Protein AF-A0A4P5SMD7-F1 (afdb_monomer)

Structure (mmCIF, N/CA/C/O backbone):
data_AF-A0A4P5SMD7-F1
#
_entry.id   AF-A0A4P5SMD7-F1
#
loop_
_atom_site.group_PDB
_atom_site.id
_atom_site.type_symbol
_atom_site.label_atom_id
_atom_site.label_alt_id
_atom_site.label_comp_id
_atom_site.label_asym_id
_atom_site.label_entity_id
_atom_s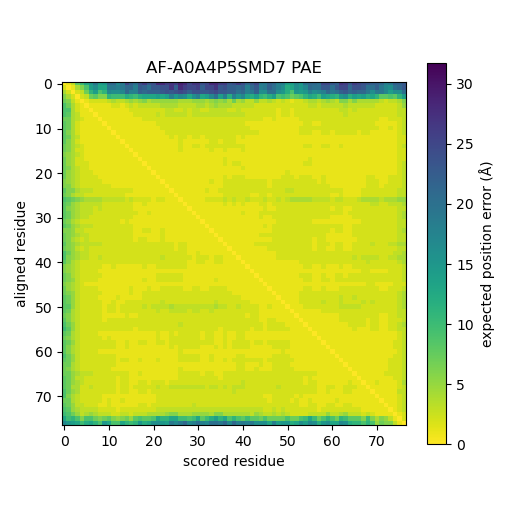ite.label_seq_id
_atom_site.pdbx_PDB_ins_code
_atom_site.Cartn_x
_atom_site.Cartn_y
_atom_site.Cartn_z
_atom_site.occupancy
_atom_site.B_iso_or_equiv
_atom_site.auth_seq_id
_atom_site.auth_comp_id
_atom_site.auth_asym_id
_atom_site.auth_atom_id
_atom_site.pdbx_PDB_model_num
ATOM 1 N N . MET A 1 1 ? 18.116 1.093 13.728 1.00 48.16 1 MET A N 1
ATOM 2 C CA . MET A 1 1 ? 16.872 0.345 14.003 1.00 48.16 1 MET A CA 1
ATOM 3 C C . MET A 1 1 ? 15.825 1.424 14.198 1.00 48.16 1 MET A C 1
ATOM 5 O O . MET A 1 1 ? 16.114 2.330 14.961 1.00 48.16 1 MET A O 1
ATOM 9 N N . TYR A 1 2 ? 14.753 1.473 13.406 1.00 53.62 2 TYR A N 1
ATOM 10 C CA . TYR A 1 2 ? 13.753 2.537 13.567 1.00 53.62 2 TYR A CA 1
ATOM 11 C C . TYR A 1 2 ? 12.863 2.159 14.756 1.00 53.62 2 TYR A C 1
ATOM 13 O O . TYR A 1 2 ? 12.124 1.186 14.661 1.00 53.62 2 TYR A O 1
ATOM 21 N N . ASP A 1 3 ? 13.013 2.879 15.869 1.00 60.53 3 ASP A N 1
ATOM 22 C CA . ASP A 1 3 ? 12.430 2.577 17.190 1.00 60.53 3 ASP A CA 1
ATOM 23 C C . ASP A 1 3 ? 10.908 2.826 17.291 1.00 60.53 3 ASP A C 1
ATOM 25 O O . ASP A 1 3 ? 10.325 2.658 18.360 1.00 60.53 3 ASP A O 1
ATOM 29 N N . ASP A 1 4 ? 10.244 3.193 16.191 1.00 79.50 4 ASP A N 1
ATOM 30 C CA . ASP A 1 4 ? 8.849 3.657 16.214 1.00 79.50 4 ASP A CA 1
ATOM 31 C C . ASP A 1 4 ? 7.804 2.551 15.975 1.00 79.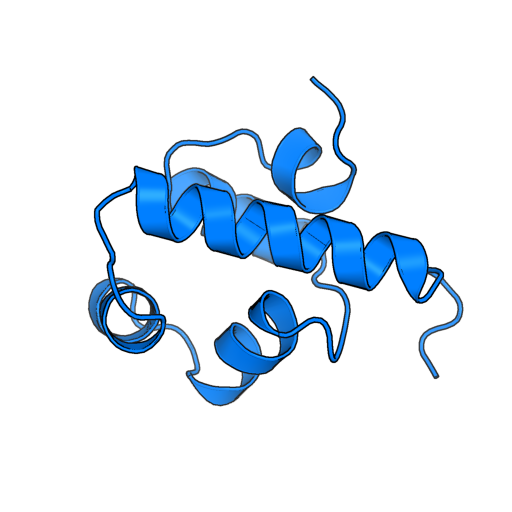50 4 ASP A C 1
ATOM 33 O O . ASP A 1 4 ? 6.640 2.727 16.328 1.00 79.50 4 ASP A O 1
ATOM 37 N N . PHE A 1 5 ? 8.191 1.417 15.375 1.00 87.50 5 PHE A N 1
ATOM 38 C CA . PHE A 1 5 ? 7.272 0.320 15.045 1.00 87.50 5 PHE A CA 1
ATOM 39 C C . PHE A 1 5 ? 7.852 -1.034 15.430 1.00 87.50 5 PHE A C 1
ATOM 41 O O . PHE A 1 5 ? 9.008 -1.358 15.145 1.00 87.50 5 PHE A O 1
ATOM 48 N N . THR A 1 6 ? 7.013 -1.871 16.025 1.00 93.81 6 THR A N 1
ATOM 49 C CA . THR A 1 6 ? 7.344 -3.263 16.307 1.00 93.81 6 THR A CA 1
ATOM 50 C C . THR A 1 6 ? 7.466 -4.065 15.011 1.00 93.81 6 THR A C 1
ATOM 52 O O . THR A 1 6 ? 6.864 -3.752 13.981 1.00 93.81 6 THR A O 1
ATOM 55 N N . HIS A 1 7 ? 8.218 -5.166 15.061 1.00 93.31 7 HIS A N 1
ATOM 56 C CA . HIS A 1 7 ? 8.310 -6.087 13.927 1.00 93.31 7 HIS A CA 1
ATOM 57 C C . HIS A 1 7 ? 6.931 -6.624 13.505 1.00 93.31 7 HIS A C 1
ATOM 59 O O . HIS A 1 7 ? 6.660 -6.783 12.318 1.00 93.31 7 HIS A O 1
ATOM 65 N N . GLU A 1 8 ? 6.040 -6.861 14.466 1.00 95.00 8 GLU A N 1
ATOM 66 C CA . GLU A 1 8 ? 4.681 -7.322 14.198 1.00 95.00 8 GLU A CA 1
ATOM 67 C C . GLU A 1 8 ? 3.868 -6.284 13.404 1.00 95.00 8 GLU A C 1
ATOM 69 O O . GLU A 1 8 ? 3.239 -6.632 12.400 1.00 95.00 8 GLU A O 1
ATOM 74 N N . GLU A 1 9 ? 3.945 -5.005 13.774 1.00 95.31 9 GLU A N 1
ATOM 75 C CA . GLU A 1 9 ? 3.290 -3.913 13.043 1.00 95.31 9 GLU A CA 1
ATOM 76 C C . GLU A 1 9 ? 3.810 -3.786 11.608 1.00 95.31 9 GLU A C 1
ATOM 78 O O . GLU A 1 9 ? 3.006 -3.659 10.678 1.00 95.31 9 GLU A O 1
ATOM 83 N N . ILE A 1 10 ? 5.129 -3.909 11.410 1.00 96.44 10 ILE A N 1
ATOM 84 C CA . ILE A 1 10 ? 5.752 -3.908 10.078 1.00 96.44 10 ILE A CA 1
ATOM 85 C C . ILE A 1 10 ? 5.207 -5.067 9.239 1.00 96.44 10 ILE A C 1
ATOM 87 O O . ILE A 1 10 ? 4.749 -4.865 8.111 1.00 96.44 10 ILE A O 1
ATOM 91 N N . MET A 1 11 ? 5.189 -6.279 9.797 1.00 97.94 11 MET A N 1
ATOM 92 C CA . MET A 1 11 ? 4.685 -7.459 9.095 1.00 97.94 11 MET A CA 1
ATOM 93 C C . MET A 1 11 ? 3.187 -7.358 8.782 1.00 97.94 11 MET A C 1
ATOM 95 O O . MET A 1 11 ? 2.740 -7.847 7.741 1.00 97.94 11 MET A O 1
ATOM 99 N N . PHE A 1 12 ? 2.383 -6.726 9.639 1.00 97.81 12 PHE A N 1
ATOM 100 C CA . PHE A 1 12 ? 0.966 -6.497 9.354 1.00 97.81 12 PHE A CA 1
ATOM 101 C C . PHE A 1 12 ? 0.740 -5.440 8.274 1.00 97.81 12 PHE A C 1
ATOM 103 O O . PHE A 1 12 ? -0.087 -5.665 7.386 1.00 97.81 12 PHE A O 1
ATOM 110 N N . ALA A 1 13 ? 1.480 -4.333 8.288 1.00 98.00 13 ALA A N 1
ATOM 111 C CA . ALA A 1 13 ? 1.412 -3.329 7.230 1.00 98.00 13 ALA A CA 1
ATOM 112 C C . ALA A 1 13 ? 1.830 -3.910 5.871 1.00 98.00 13 ALA A C 1
ATOM 114 O O . ALA A 1 13 ? 1.118 -3.734 4.881 1.00 98.00 13 ALA A O 1
ATOM 115 N N . ALA A 1 14 ? 2.904 -4.702 5.839 1.00 98.50 14 ALA A N 1
ATOM 116 C CA . ALA A 1 14 ? 3.361 -5.433 4.659 1.00 98.50 14 ALA A CA 1
ATOM 117 C C . ALA A 1 14 ? 2.277 -6.373 4.094 1.00 98.50 14 ALA A C 1
ATOM 119 O O . ALA A 1 14 ? 1.954 -6.336 2.903 1.00 98.50 14 ALA A O 1
ATOM 120 N N . LYS A 1 15 ? 1.613 -7.156 4.958 1.00 98.56 15 LYS A N 1
ATOM 121 C CA . LYS A 1 15 ? 0.483 -8.022 4.564 1.00 98.56 15 LYS A CA 1
ATOM 122 C C . LYS A 1 15 ? -0.675 -7.227 3.958 1.00 98.56 15 LYS A C 1
ATOM 124 O O . LYS A 1 15 ? -1.254 -7.662 2.959 1.00 98.56 15 LYS A O 1
ATOM 129 N N . ARG A 1 16 ? -1.023 -6.073 4.538 1.00 98.56 16 ARG A N 1
ATOM 130 C CA . ARG A 1 16 ? -2.073 -5.188 4.005 1.00 98.56 16 ARG A CA 1
ATOM 131 C C . ARG A 1 16 ? -1.680 -4.603 2.653 1.00 98.56 16 ARG A C 1
ATOM 133 O O . ARG A 1 16 ? -2.502 -4.628 1.740 1.00 98.56 16 ARG A O 1
ATOM 140 N N . LEU A 1 17 ? -0.430 -4.168 2.495 1.00 98.69 17 LEU A N 1
ATOM 141 C CA . LEU A 1 17 ? 0.100 -3.668 1.227 1.00 98.69 17 LEU A CA 1
ATOM 142 C C . LEU A 1 17 ? 0.019 -4.726 0.124 1.00 98.69 17 LEU A C 1
ATOM 144 O O . LEU A 1 17 ? -0.510 -4.453 -0.955 1.00 98.69 17 LEU A O 1
ATOM 148 N N . ARG A 1 18 ? 0.435 -5.960 0.422 1.00 98.75 18 ARG A N 1
ATOM 149 C CA . ARG A 1 18 ? 0.326 -7.085 -0.511 1.00 98.75 18 ARG A CA 1
ATOM 150 C C . ARG A 1 18 ? -1.114 -7.397 -0.887 1.00 98.75 18 ARG A C 1
ATOM 152 O O . ARG A 1 18 ? -1.419 -7.593 -2.06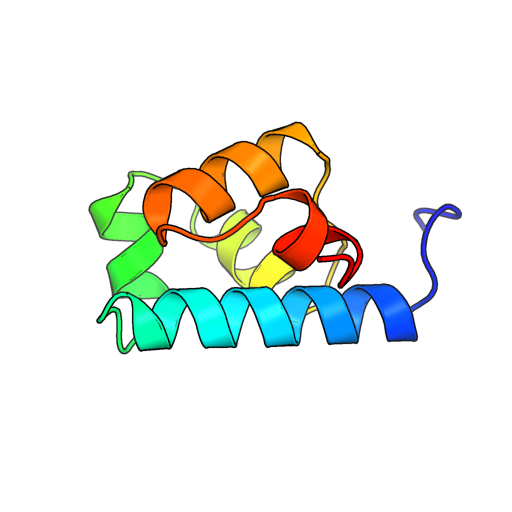3 1.00 98.75 18 ARG A O 1
ATOM 159 N N . LYS A 1 19 ? -2.014 -7.413 0.098 1.00 98.50 19 LYS A N 1
ATOM 160 C CA . LYS A 1 19 ? -3.450 -7.610 -0.131 1.00 98.50 19 LYS A CA 1
ATOM 161 C C . LYS A 1 19 ? -4.024 -6.520 -1.039 1.00 98.50 19 LYS A C 1
ATOM 163 O O . LYS A 1 19 ? -4.735 -6.844 -1.985 1.00 98.50 19 LYS A O 1
ATOM 168 N N . ALA A 1 20 ? -3.692 -5.254 -0.785 1.00 98.56 20 ALA A N 1
ATOM 169 C CA . ALA A 1 20 ? -4.137 -4.124 -1.598 1.00 98.56 20 ALA A CA 1
ATOM 170 C C . ALA A 1 20 ? -3.655 -4.247 -3.047 1.00 98.56 20 ALA A C 1
ATOM 172 O O . ALA A 1 20 ? -4.460 -4.151 -3.970 1.00 98.56 20 ALA A O 1
ATOM 173 N N . ARG A 1 21 ? -2.365 -4.554 -3.247 1.00 98.75 21 ARG A N 1
ATOM 174 C CA . ARG A 1 21 ? -1.780 -4.751 -4.578 1.00 98.75 21 ARG A CA 1
ATOM 175 C C . ARG A 1 21 ? -2.518 -5.833 -5.369 1.00 98.75 21 ARG A C 1
ATOM 177 O O . ARG A 1 21 ? -2.883 -5.610 -6.523 1.00 98.75 21 ARG A O 1
ATOM 184 N N . VAL A 1 22 ? -2.729 -6.999 -4.756 1.00 98.62 22 VAL A N 1
ATOM 185 C CA . VAL A 1 22 ? -3.398 -8.134 -5.409 1.00 98.62 22 VAL A CA 1
ATOM 186 C C . VAL A 1 22 ? -4.853 -7.797 -5.738 1.00 98.62 22 VAL A C 1
ATOM 188 O O . VAL A 1 22 ? -5.291 -8.051 -6.857 1.00 98.62 22 VAL A O 1
ATOM 191 N N . ASN A 1 23 ? -5.582 -7.164 -4.815 1.00 98.38 23 ASN A N 1
ATOM 192 C CA . ASN A 1 23 ? -6.968 -6.743 -5.041 1.00 98.38 23 ASN A CA 1
ATOM 193 C C . ASN A 1 23 ? -7.097 -5.678 -6.140 1.00 98.38 23 ASN A C 1
ATOM 195 O O . ASN A 1 23 ? -8.098 -5.653 -6.850 1.00 98.38 23 ASN A O 1
ATOM 199 N N . ALA A 1 24 ? -6.079 -4.835 -6.316 1.00 98.25 24 ALA A N 1
ATOM 200 C CA . ALA A 1 24 ? -5.993 -3.868 -7.407 1.00 98.25 24 ALA A CA 1
ATOM 201 C C . ALA A 1 24 ? -5.595 -4.497 -8.762 1.00 98.25 24 ALA A C 1
ATOM 203 O O . ALA A 1 24 ? -5.423 -3.781 -9.746 1.00 98.25 24 ALA A O 1
ATOM 204 N N . GLY A 1 25 ? -5.442 -5.826 -8.835 1.00 98.38 25 GLY A N 1
ATOM 205 C CA . GLY A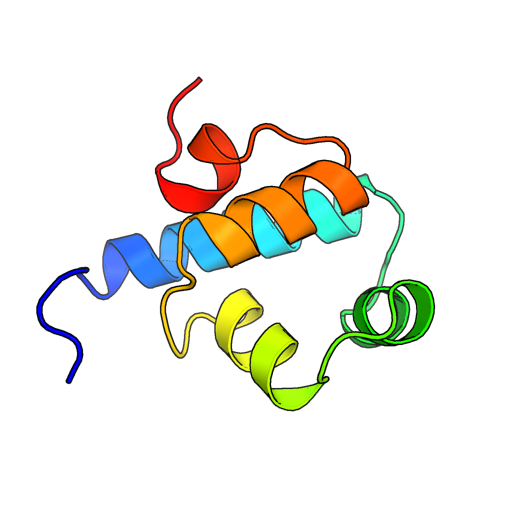 1 25 ? -5.177 -6.566 -10.073 1.00 98.38 25 GLY A CA 1
ATOM 206 C C . GLY A 1 25 ? -3.697 -6.727 -10.430 1.00 98.38 25 GLY A C 1
ATOM 207 O O . GLY A 1 25 ? -3.372 -7.287 -11.477 1.00 98.38 25 GLY A O 1
ATOM 208 N N . PHE A 1 26 ? -2.773 -6.289 -9.573 1.00 98.44 26 PHE A N 1
ATOM 209 C CA . PHE A 1 26 ? -1.340 -6.457 -9.805 1.00 98.44 26 PHE A CA 1
ATOM 210 C C . PHE A 1 26 ? -0.868 -7.779 -9.202 1.00 98.44 26 PHE A C 1
ATOM 212 O O . PHE A 1 26 ? -0.624 -7.874 -8.002 1.00 98.44 26 PHE A O 1
ATOM 219 N N . VAL A 1 27 ? -0.706 -8.811 -10.032 1.00 96.12 27 VAL A N 1
ATOM 220 C CA . VAL A 1 27 ? -0.315 -10.162 -9.577 1.00 96.12 27 VAL A CA 1
ATOM 221 C C . VAL A 1 27 ? 1.086 -10.182 -8.961 1.00 96.12 27 VAL A C 1
ATOM 223 O O . VAL A 1 27 ? 1.316 -10.852 -7.951 1.00 96.12 27 VAL A O 1
ATOM 226 N N . THR A 1 28 ? 2.015 -9.400 -9.512 1.00 98.19 28 THR A N 1
ATOM 227 C CA . THR A 1 28 ? 3.407 -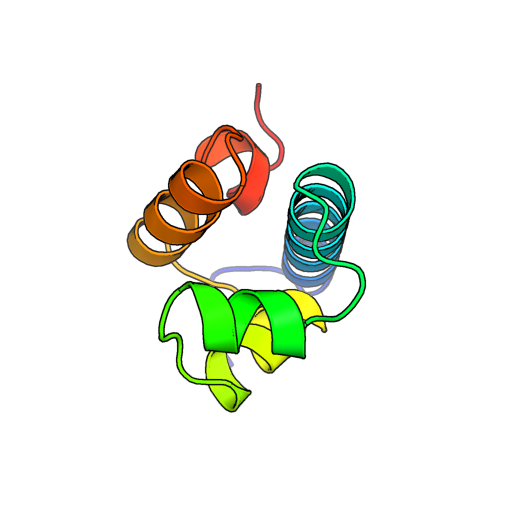9.326 -9.047 1.00 98.19 28 THR A CA 1
ATOM 228 C C . THR A 1 28 ? 3.739 -7.938 -8.486 1.00 98.19 28 THR A C 1
ATOM 230 O O . THR A 1 28 ? 3.178 -6.944 -8.958 1.00 98.19 28 THR A O 1
ATOM 233 N N . PRO A 1 29 ? 4.680 -7.832 -7.527 1.00 98.12 29 PRO A N 1
ATOM 234 C CA . PRO A 1 29 ? 5.199 -6.540 -7.070 1.00 98.12 29 PRO A CA 1
ATOM 235 C C . PRO A 1 29 ? 5.760 -5.696 -8.221 1.00 98.12 29 PRO A C 1
ATOM 237 O O . PRO A 1 29 ? 5.525 -4.492 -8.293 1.00 98.12 29 PRO A O 1
ATOM 240 N N . ALA A 1 30 ? 6.428 -6.357 -9.176 1.00 98.31 30 ALA A N 1
ATOM 241 C CA . ALA A 1 30 ? 6.971 -5.730 -10.377 1.00 98.31 30 ALA A CA 1
ATOM 242 C C . ALA A 1 30 ? 5.912 -5.042 -11.230 1.00 98.31 30 ALA A C 1
ATOM 244 O O . ALA A 1 30 ? 6.133 -3.920 -11.682 1.00 98.31 30 ALA A O 1
ATOM 245 N N . ALA A 1 31 ? 4.740 -5.659 -11.393 1.00 98.50 31 ALA A N 1
ATOM 246 C CA . ALA A 1 31 ? 3.645 -5.030 -12.118 1.00 98.50 31 ALA A CA 1
ATOM 247 C C . ALA A 1 31 ? 3.224 -3.702 -11.467 1.00 98.50 31 ALA A C 1
ATOM 249 O O . ALA A 1 31 ? 2.957 -2.739 -12.180 1.00 98.50 31 ALA A O 1
ATOM 250 N N . ALA A 1 32 ? 3.215 -3.623 -10.132 1.00 98.50 32 ALA A N 1
ATOM 251 C CA . ALA A 1 32 ? 2.861 -2.400 -9.420 1.00 98.50 32 ALA A CA 1
ATOM 252 C C . ALA A 1 32 ? 3.950 -1.324 -9.539 1.00 98.50 32 ALA A C 1
ATOM 254 O O . ALA A 1 32 ? 3.662 -0.220 -10.006 1.00 98.50 32 ALA A O 1
ATOM 255 N N . PHE A 1 33 ? 5.203 -1.625 -9.175 1.00 98.38 33 PHE A N 1
ATOM 256 C CA . PHE A 1 33 ? 6.243 -0.591 -9.190 1.00 98.38 33 PHE A CA 1
ATOM 257 C C . PHE A 1 33 ? 6.545 -0.084 -10.608 1.00 98.38 33 PHE A C 1
ATOM 259 O O . PHE A 1 33 ? 6.793 1.108 -10.772 1.00 98.38 33 PHE A O 1
ATOM 266 N N . LEU A 1 34 ? 6.443 -0.932 -11.642 1.00 98.31 34 LEU A N 1
ATOM 267 C CA . LEU A 1 34 ? 6.576 -0.496 -13.038 1.00 98.31 34 LEU A CA 1
ATOM 268 C C . LEU A 1 34 ? 5.388 0.371 -13.470 1.00 98.31 34 LEU A C 1
ATOM 270 O O . LEU A 1 34 ? 5.583 1.395 -14.121 1.00 98.31 34 LEU A O 1
ATOM 274 N N . ARG A 1 35 ? 4.155 0.004 -13.085 1.00 98.38 35 ARG A N 1
ATOM 275 C CA . ARG A 1 35 ? 2.943 0.753 -13.454 1.00 98.38 35 ARG A CA 1
ATOM 276 C C . ARG A 1 35 ? 2.904 2.156 -12.857 1.00 98.38 35 ARG A C 1
AT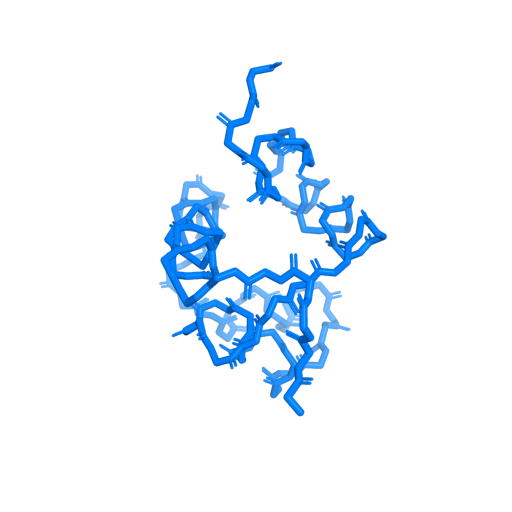OM 278 O O . ARG A 1 35 ? 2.384 3.068 -13.506 1.00 98.38 35 ARG A O 1
ATOM 285 N N . PHE A 1 36 ? 3.376 2.312 -11.624 1.00 98.19 36 PHE A N 1
ATOM 286 C CA . PHE A 1 36 ? 3.306 3.573 -10.885 1.00 98.19 36 PHE A CA 1
ATOM 287 C C . PHE A 1 36 ? 4.648 4.316 -10.801 1.00 98.19 36 PHE A C 1
ATOM 289 O O . PHE A 1 36 ? 4.715 5.369 -10.167 1.00 98.19 36 PHE A O 1
ATOM 296 N N . GLY A 1 37 ? 5.704 3.789 -11.430 1.00 98.06 37 GLY A N 1
ATOM 297 C CA . GLY A 1 37 ? 7.029 4.414 -11.457 1.00 98.06 37 GLY A CA 1
ATOM 298 C C . GLY A 1 37 ? 7.673 4.515 -10.073 1.00 98.06 37 GLY A C 1
ATOM 299 O O . GLY A 1 37 ? 8.256 5.541 -9.731 1.00 98.06 37 GLY A O 1
ATOM 300 N N . TRP A 1 38 ? 7.505 3.496 -9.232 1.00 98.25 38 TRP A N 1
ATOM 301 C CA . TRP A 1 38 ? 8.096 3.464 -7.893 1.00 98.25 38 TRP A CA 1
ATOM 302 C C . TRP A 1 38 ? 9.477 2.822 -7.916 1.00 98.25 38 TRP A C 1
ATOM 304 O O . TRP A 1 38 ? 9.752 1.950 -8.737 1.00 98.25 38 TRP A O 1
ATOM 314 N N . ASP A 1 39 ? 10.326 3.216 -6.967 1.00 98.31 39 ASP A N 1
ATOM 315 C CA . ASP A 1 39 ? 11.586 2.518 -6.740 1.00 98.31 39 ASP A CA 1
ATOM 316 C C . ASP A 1 39 ? 11.316 1.064 -6.326 1.00 98.31 39 ASP A C 1
ATOM 318 O O . ASP A 1 39 ? 10.620 0.799 -5.340 1.00 98.31 39 ASP A O 1
ATOM 322 N N . SER A 1 40 ? 11.857 0.127 -7.108 1.00 97.81 40 SER A N 1
ATOM 323 C CA . SER A 1 40 ? 11.591 -1.305 -6.949 1.00 97.81 40 SER A CA 1
ATOM 324 C C . SER A 1 40 ? 12.061 -1.831 -5.595 1.00 97.81 40 SER A C 1
ATOM 326 O O . SER A 1 40 ? 11.307 -2.519 -4.912 1.00 97.81 40 SER A O 1
ATOM 328 N N . MET A 1 41 ? 13.273 -1.459 -5.173 1.00 98.00 41 MET A N 1
ATOM 329 C CA . MET A 1 41 ? 13.875 -1.920 -3.925 1.00 98.00 41 MET A CA 1
ATOM 330 C C . MET A 1 41 ? 13.082 -1.419 -2.718 1.00 98.00 41 MET A C 1
ATOM 332 O O . MET A 1 41 ? 12.726 -2.196 -1.836 1.00 98.00 41 MET A O 1
ATOM 336 N N . THR A 1 42 ? 12.746 -0.131 -2.704 1.00 98.06 42 THR A N 1
ATOM 337 C CA . THR A 1 42 ? 11.927 0.489 -1.660 1.00 98.06 42 THR A CA 1
ATOM 338 C C . THR A 1 42 ? 10.555 -0.165 -1.557 1.00 98.06 42 THR A C 1
ATOM 340 O O . THR A 1 42 ? 10.131 -0.512 -0.457 1.00 98.06 42 THR A O 1
ATOM 343 N N . TYR A 1 43 ? 9.869 -0.359 -2.687 1.00 98.56 43 TYR A N 1
ATOM 344 C CA . TYR A 1 43 ? 8.552 -0.991 -2.697 1.00 98.56 43 TYR A CA 1
ATOM 345 C C . TYR A 1 43 ? 8.602 -2.428 -2.167 1.00 98.56 43 TYR A C 1
ATOM 347 O O . TYR A 1 43 ? 7.791 -2.793 -1.318 1.00 98.56 43 TYR A O 1
ATOM 355 N N . LEU A 1 44 ? 9.586 -3.216 -2.612 1.00 98.38 44 LEU A N 1
ATOM 356 C CA . LEU A 1 44 ? 9.779 -4.590 -2.150 1.00 98.38 44 LEU A CA 1
ATOM 357 C C . LEU A 1 44 ? 10.084 -4.645 -0.652 1.00 98.38 44 LEU A C 1
ATOM 359 O O . LEU A 1 44 ? 9.465 -5.426 0.056 1.00 98.38 44 LEU A O 1
ATOM 363 N N . GLN A 1 45 ? 10.952 -3.773 -0.131 1.00 98.25 45 GLN A N 1
ATOM 364 C CA . GLN A 1 45 ? 11.244 -3.736 1.307 1.00 98.25 45 GLN A CA 1
ATOM 365 C C . GLN A 1 45 ? 10.008 -3.428 2.163 1.00 98.25 45 GLN A C 1
ATOM 367 O O . GLN A 1 45 ? 9.890 -3.954 3.270 1.00 98.25 45 GLN A O 1
ATOM 372 N N . HIS A 1 46 ? 9.089 -2.599 1.664 1.00 98.19 46 HIS A N 1
ATOM 373 C CA . HIS A 1 46 ? 7.817 -2.323 2.335 1.00 98.19 46 HIS A CA 1
ATOM 374 C C . HIS A 1 46 ? 6.858 -3.514 2.254 1.00 98.19 46 HIS A C 1
ATOM 376 O O . HIS A 1 46 ? 6.219 -3.864 3.242 1.00 98.19 46 HIS A O 1
ATOM 382 N N . GLU A 1 47 ? 6.746 -4.142 1.083 1.00 98.12 47 GLU A N 1
ATOM 383 C CA . GLU A 1 47 ? 5.807 -5.244 0.861 1.00 98.12 47 GLU A CA 1
ATOM 384 C C . GLU A 1 47 ? 6.259 -6.570 1.495 1.00 98.12 47 GLU A C 1
ATOM 386 O O . GLU A 1 47 ? 5.420 -7.360 1.929 1.00 98.12 47 GLU A O 1
ATOM 391 N N . ASP A 1 48 ? 7.568 -6.795 1.600 1.00 97.88 48 ASP A N 1
ATOM 392 C CA . ASP A 1 48 ? 8.159 -7.968 2.250 1.00 97.88 48 ASP A CA 1
ATOM 393 C C . ASP A 1 48 ? 8.340 -7.776 3.768 1.00 97.88 48 ASP A C 1
ATOM 395 O O . ASP A 1 48 ? 8.695 -8.721 4.470 1.00 97.88 48 ASP A O 1
ATOM 399 N N . GLY A 1 49 ? 8.070 -6.576 4.296 1.00 96.88 49 GLY A N 1
ATOM 400 C CA . GLY A 1 49 ? 8.142 -6.293 5.732 1.00 96.88 49 GLY A CA 1
ATOM 401 C C . GLY A 1 49 ? 9.563 -6.143 6.280 1.00 96.88 49 GLY A C 1
ATOM 402 O O . GLY A 1 49 ? 9.795 -6.353 7.468 1.00 96.88 49 GLY A O 1
ATO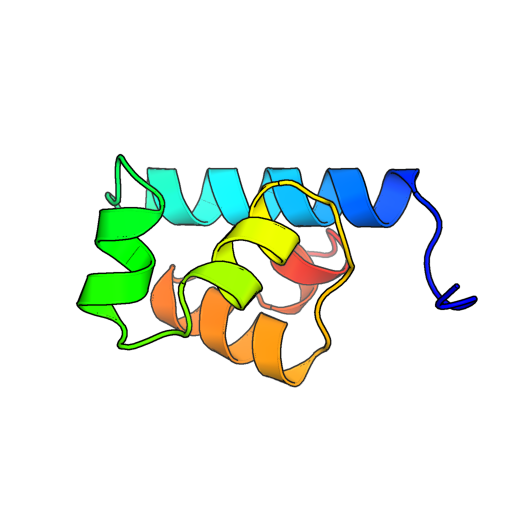M 403 N N . PHE A 1 50 ? 10.525 -5.752 5.440 1.00 96.44 50 PHE A N 1
ATOM 404 C CA . PHE A 1 50 ? 11.877 -5.402 5.894 1.00 96.44 50 PHE A CA 1
ATOM 405 C C . PHE A 1 50 ? 11.908 -4.077 6.655 1.00 96.44 50 PHE A C 1
ATOM 407 O O . PHE A 1 50 ? 12.730 -3.899 7.554 1.00 96.44 50 PHE A O 1
ATOM 414 N N . ARG A 1 51 ? 11.035 -3.134 6.286 1.00 94.44 51 ARG A N 1
ATOM 415 C CA . ARG A 1 51 ? 10.896 -1.848 6.973 1.00 94.44 51 ARG A CA 1
ATOM 416 C C . ARG A 1 51 ? 9.480 -1.300 6.858 1.00 94.44 51 ARG A C 1
ATOM 418 O O . ARG A 1 51 ? 8.765 -1.601 5.902 1.00 94.44 51 ARG A O 1
ATOM 425 N N . MET A 1 52 ? 9.119 -0.451 7.814 1.00 96.06 52 MET A N 1
ATOM 426 C CA . MET A 1 52 ? 7.885 0.326 7.757 1.00 96.06 52 MET A CA 1
ATOM 427 C C . MET A 1 52 ? 7.951 1.394 6.655 1.00 96.06 52 MET A C 1
ATOM 429 O O . MET A 1 52 ? 9.035 1.807 6.241 1.00 96.06 52 MET A O 1
ATOM 433 N N . PHE A 1 53 ? 6.786 1.866 6.221 1.00 96.56 53 PHE A N 1
ATOM 434 C CA . PHE A 1 53 ? 6.635 3.047 5.377 1.00 96.56 53 PHE A CA 1
ATOM 435 C C . PHE A 1 53 ? 5.926 4.173 6.137 1.00 96.56 53 PHE A C 1
ATOM 437 O O . PHE A 1 53 ? 5.145 3.916 7.049 1.00 96.56 53 PHE A O 1
ATOM 444 N N . ASP A 1 54 ? 6.208 5.419 5.768 1.00 95.75 54 ASP A N 1
ATOM 445 C CA . ASP A 1 54 ? 5.620 6.602 6.398 1.00 95.75 54 ASP A CA 1
ATOM 446 C C . ASP A 1 54 ? 4.203 6.916 5.881 1.00 95.75 54 ASP A C 1
ATOM 448 O O . ASP A 1 54 ? 3.660 6.259 4.986 1.00 95.75 54 ASP A O 1
ATOM 452 N N . ALA A 1 55 ? 3.578 7.945 6.460 1.00 95.94 55 ALA A N 1
ATOM 453 C CA . ALA A 1 55 ? 2.227 8.369 6.102 1.00 95.94 55 ALA A CA 1
ATOM 454 C C . ALA A 1 55 ? 2.108 8.877 4.651 1.00 95.94 55 ALA A C 1
ATOM 456 O O . ALA A 1 55 ? 1.068 8.680 4.016 1.00 95.94 55 ALA A O 1
ATOM 457 N N . GLU A 1 56 ? 3.154 9.505 4.107 1.00 97.19 56 GLU A N 1
ATOM 458 C CA . GLU A 1 56 ? 3.172 9.968 2.715 1.00 97.19 56 GLU A CA 1
ATOM 459 C C . GLU A 1 56 ? 3.189 8.779 1.748 1.00 97.19 56 GLU A C 1
ATOM 461 O O . GLU A 1 56 ? 2.391 8.698 0.809 1.00 97.19 56 GLU A O 1
ATOM 466 N N . THR A 1 57 ? 4.033 7.791 2.031 1.00 98.12 57 THR A N 1
ATOM 467 C CA . THR A 1 57 ? 4.095 6.543 1.276 1.00 98.12 57 THR A CA 1
ATOM 468 C C . THR A 1 57 ? 2.791 5.755 1.401 1.00 98.12 57 THR A C 1
ATOM 470 O O . THR A 1 57 ? 2.299 5.221 0.405 1.00 98.12 57 THR A O 1
ATOM 473 N N . ALA A 1 58 ? 2.170 5.737 2.585 1.00 98.00 58 ALA A N 1
ATOM 474 C CA . ALA A 1 58 ? 0.861 5.121 2.784 1.00 98.00 58 ALA A CA 1
ATOM 475 C C . ALA A 1 58 ? -0.225 5.788 1.928 1.00 98.00 58 ALA A C 1
ATOM 477 O O . ALA A 1 58 ? -1.041 5.094 1.323 1.00 98.00 58 ALA A O 1
ATOM 478 N N . TYR A 1 59 ? -0.219 7.121 1.827 1.00 98.06 59 TYR A N 1
ATOM 479 C CA . TYR A 1 59 ? -1.130 7.865 0.954 1.00 98.06 59 TYR A CA 1
ATOM 480 C C . TYR A 1 59 ? -0.913 7.516 -0.524 1.00 98.06 59 TYR A C 1
ATOM 482 O O . TYR A 1 59 ? -1.866 7.229 -1.249 1.00 98.06 59 TYR A O 1
ATOM 490 N N . LYS A 1 60 ? 0.349 7.459 -0.961 1.00 98.38 60 LYS A N 1
ATOM 491 C CA . LYS A 1 60 ? 0.736 7.082 -2.326 1.00 98.38 60 LYS A CA 1
ATOM 492 C C . LYS A 1 60 ? 0.263 5.676 -2.704 1.00 98.38 60 LYS A C 1
ATOM 494 O O . LYS A 1 60 ? -0.331 5.498 -3.767 1.00 98.38 60 LYS A O 1
ATOM 499 N N . TYR A 1 61 ? 0.503 4.684 -1.850 1.00 98.62 61 TYR A N 1
ATOM 500 C CA . TYR A 1 61 ? 0.057 3.308 -2.087 1.00 98.62 61 TYR A CA 1
ATOM 501 C C . TYR A 1 61 ? -1.463 3.169 -1.976 1.00 98.62 61 TYR A C 1
ATOM 503 O O . TYR A 1 61 ? -2.072 2.500 -2.808 1.00 98.62 61 TYR A O 1
ATOM 511 N N . GLY A 1 62 ? -2.079 3.837 -0.997 1.00 98.25 62 GLY A N 1
ATOM 512 C CA . GLY A 1 62 ? -3.526 3.848 -0.803 1.00 98.25 62 GLY A CA 1
ATOM 513 C C . GLY A 1 62 ? -4.269 4.357 -2.035 1.00 98.25 62 GLY A C 1
ATOM 514 O O . GLY A 1 62 ? -5.141 3.664 -2.551 1.00 98.25 62 GLY A O 1
ATOM 515 N N . ASN A 1 63 ? -3.853 5.500 -2.587 1.00 98.38 63 ASN A N 1
ATOM 516 C CA . ASN A 1 63 ? -4.431 6.042 -3.819 1.00 98.38 63 ASN A CA 1
ATOM 517 C C . ASN A 1 63 ? -4.242 5.106 -5.021 1.00 98.38 63 ASN A C 1
ATOM 519 O O . ASN A 1 63 ? -5.160 4.925 -5.816 1.00 98.38 63 ASN A O 1
ATOM 523 N N . ALA A 1 64 ? -3.061 4.502 -5.160 1.00 98.50 64 ALA A N 1
ATOM 524 C CA . ALA A 1 64 ? -2.750 3.618 -6.281 1.00 98.50 64 ALA A CA 1
ATOM 525 C C . ALA A 1 64 ? -3.566 2.316 -6.270 1.00 98.50 64 ALA A C 1
ATOM 527 O O . ALA A 1 64 ? -3.917 1.799 -7.331 1.00 98.50 64 ALA A O 1
ATOM 528 N N . PHE A 1 65 ? -3.878 1.796 -5.082 1.00 98.56 65 PHE A N 1
ATOM 529 C CA . PHE A 1 65 ? -4.634 0.555 -4.904 1.00 98.56 65 PHE A CA 1
ATOM 530 C C . PHE A 1 65 ? -6.083 0.769 -4.460 1.00 98.56 65 PHE A 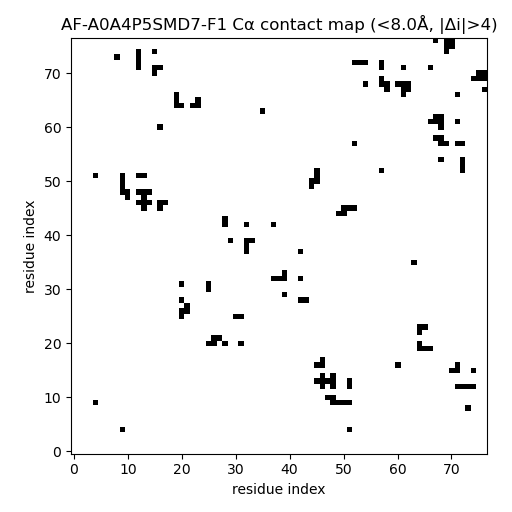C 1
ATOM 532 O O . PHE A 1 65 ? -6.779 -0.204 -4.184 1.00 98.56 65 PHE A O 1
ATOM 539 N N . ASN A 1 66 ? -6.541 2.022 -4.419 1.00 97.88 66 ASN A N 1
ATOM 540 C CA . ASN A 1 66 ? -7.885 2.414 -4.005 1.00 97.88 66 ASN A CA 1
ATOM 541 C C . ASN A 1 66 ? -8.285 1.869 -2.615 1.00 97.88 66 ASN A C 1
ATOM 543 O O . ASN A 1 66 ? -9.340 1.256 -2.447 1.00 97.88 66 ASN A O 1
ATOM 547 N N . VAL A 1 67 ? -7.422 2.075 -1.616 1.00 98.06 67 VAL A N 1
ATOM 548 C CA . VAL A 1 67 ? -7.652 1.712 -0.205 1.00 98.06 67 VAL A CA 1
ATOM 549 C C . VAL A 1 67 ? -7.296 2.873 0.728 1.00 98.06 67 VAL A C 1
ATOM 551 O O . VAL A 1 67 ? -6.488 3.735 0.383 1.00 98.06 67 VAL A O 1
ATOM 554 N N . SER A 1 68 ? -7.871 2.891 1.935 1.00 97.88 68 SER A N 1
ATOM 555 C CA . SER A 1 68 ? -7.534 3.895 2.955 1.00 97.88 68 SER A CA 1
ATOM 556 C C . SER A 1 68 ? -6.053 3.817 3.339 1.00 97.88 68 SER A C 1
ATOM 558 O O . SER A 1 68 ? -5.517 2.734 3.595 1.00 97.88 68 SER A O 1
ATOM 560 N N . ARG A 1 69 ? -5.390 4.977 3.420 1.00 96.56 69 ARG A N 1
ATOM 561 C CA . ARG A 1 69 ? -3.999 5.075 3.893 1.00 96.56 69 ARG A CA 1
ATOM 562 C C . ARG A 1 69 ? -3.870 4.650 5.360 1.00 96.56 69 ARG A C 1
ATOM 564 O O . ARG A 1 69 ? -2.877 4.029 5.725 1.00 96.56 69 ARG A O 1
ATOM 571 N N . ASP A 1 70 ? -4.881 4.953 6.176 1.00 96.25 70 ASP A N 1
ATOM 572 C CA . ASP A 1 70 ? -4.882 4.671 7.614 1.00 96.25 70 ASP A CA 1
ATOM 573 C C . ASP A 1 70 ? -5.103 3.172 7.844 1.00 96.25 70 ASP A C 1
ATOM 575 O O . ASP A 1 70 ? -4.441 2.559 8.685 1.00 96.25 70 ASP A O 1
ATOM 579 N N . TRP A 1 71 ? -5.935 2.550 7.003 1.00 97.50 71 TRP A N 1
ATOM 580 C CA . TRP A 1 71 ? -6.046 1.098 6.938 1.00 97.50 71 TRP A CA 1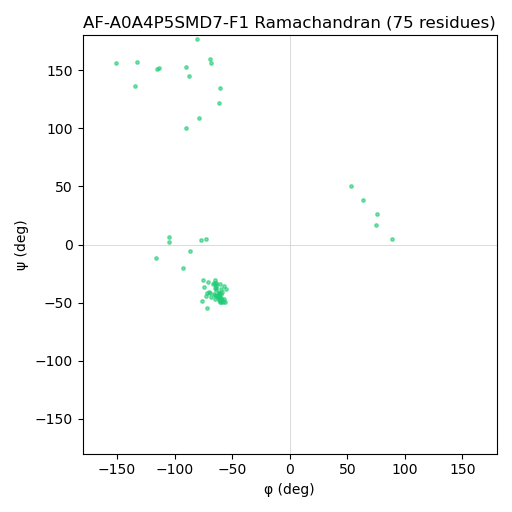
ATOM 581 C C . TRP A 1 71 ? -4.721 0.462 6.530 1.00 97.50 71 TRP A C 1
ATOM 583 O O . TRP A 1 71 ? -4.257 -0.468 7.185 1.00 97.50 71 TRP A O 1
ATOM 593 N N . LEU A 1 72 ? -4.071 0.975 5.486 1.00 97.25 72 LEU A N 1
ATOM 594 C CA . LEU A 1 72 ? -2.813 0.421 4.994 1.00 97.25 72 LEU A CA 1
ATOM 595 C C . LEU A 1 72 ? -1.716 0.472 6.072 1.00 97.25 72 LEU A C 1
ATOM 597 O O . LEU A 1 72 ? -1.079 -0.545 6.364 1.00 97.25 72 LEU A O 1
ATOM 601 N N . LEU A 1 73 ? -1.542 1.642 6.688 1.00 95.94 73 LEU A N 1
ATOM 602 C CA . LEU A 1 73 ? -0.475 1.920 7.643 1.00 95.94 73 LEU A CA 1
ATOM 603 C C . LEU A 1 73 ? -0.751 1.298 9.015 1.00 95.94 73 LEU A C 1
ATOM 605 O O . LEU A 1 73 ? 0.102 0.598 9.549 1.00 95.94 73 LEU A O 1
ATOM 609 N N . LEU A 1 74 ? -1.952 1.502 9.560 1.00 94.94 74 LEU A N 1
ATOM 610 C CA . LEU A 1 74 ? -2.280 1.206 10.960 1.00 94.94 74 LEU A CA 1
ATOM 611 C C . LEU A 1 74 ? -3.344 0.113 11.125 1.00 94.94 74 LEU A C 1
ATOM 613 O O . LEU A 1 74 ? -3.546 -0.373 12.232 1.00 94.94 74 LEU A O 1
ATOM 617 N N . GLY A 1 75 ? -4.028 -0.295 10.052 1.00 92.81 75 GLY A N 1
ATOM 618 C CA . GLY A 1 75 ? -5.123 -1.269 10.121 1.00 92.81 75 GLY A CA 1
ATOM 619 C C . GLY A 1 75 ? -6.424 -0.711 10.696 1.00 92.81 75 GLY A C 1
ATOM 620 O O . GLY A 1 75 ? -7.276 -1.497 11.097 1.00 92.81 75 GLY A O 1
ATOM 621 N N . LYS A 1 76 ? -6.567 0.615 10.756 1.00 87.19 76 LYS A N 1
ATOM 622 C CA . LYS A 1 76 ? -7.778 1.299 11.227 1.00 87.19 76 LYS A CA 1
ATOM 623 C C . LYS A 1 76 ? -8.762 1.488 10.066 1.00 87.19 76 LYS A C 1
ATOM 625 O O . LYS A 1 76 ? -8.316 1.661 8.933 1.00 87.19 76 LYS A O 1
ATOM 630 N N . GLU A 1 77 ? -10.063 1.409 10.343 1.00 67.00 77 GLU A N 1
ATOM 631 C CA . GLU A 1 77 ? -11.121 1.746 9.371 1.00 67.00 77 GLU A CA 1
ATOM 632 C C . GLU A 1 77 ? -11.217 3.257 9.143 1.00 67.00 77 GLU A C 1
ATOM 634 O O . GLU A 1 77 ? -11.097 4.010 10.138 1.00 67.00 77 GLU A O 1
#

Mean predicted aligned error: 2.89 Å

Foldseek 3Di:
DPPPDDLVLLVVLLVLLVVLCVQLPNPDLVSQCVVLVHDSVVSCCSNVSVDADDLVVLVVSCVSSVHDSCCNRPVDD

Sequence (77 aa):
MYDDFTHEEIMFAAKRLRKARVNAGFVTPAAAFLRFGWDSMTYLQHEDGFRMFDAETAYKYGNAFNVSRDWLLLGKE

Nearest PDB structures (foldseek):
  3vk0-assembly2_B  TM=8.139E-01  e=2.432E-02  Neisseria meningitidis MC58
  3vk0-assembly1_A  TM=8.093E-01  e=9.649E-02  Neisseria meningitidis MC58
  5d4z-assembly8_U  TM=7.322E-01  e=4.045E-01  Salmonella phage SPC32H
  5d50-assembly2_K  TM=8.181E-01  e=1.153E+00  Salmonella phage SPC32H
  5d50-assembly1_C  TM=8.102E-01  e=1.360E+00  Salmonella phage SPC32H

Radius of gyration: 11.36 Å; Cα contacts (8 Å, |Δi|>4): 86; chains: 1; bounding box: 28×20×31 Å

Solvent-accessible surface area (backbone atoms only — not comparable to full-atom values): 4323 Å² total; per-residue (Å²): 130,76,88,86,62,55,74,66,55,25,45,50,24,7,51,41,47,47,50,37,39,45,74,59,69,30,90,44,72,64,56,46,27,65,74,70,71,46,61,59,68,64,52,47,34,32,45,74,32,76,40,76,74,55,74,68,54,24,44,57,51,14,66,76,36,75,47,58,30,55,32,36,60,73,68,45,135

Secondary structure (DSSP, 8-state):
--TTS-HHHHHHHHHHHHHHHHHTT--SHHHHHHHHT--HHHHHHHHTTSS---HHHHHHHHHHHTS-HHHHHH---

pLDDT: mean 94.94, std 9.41, range [48.16, 98.75]